Protein AF-A0A6N8NT56-F1 (afdb_monomer)

Secondary structure (DSSP, 8-state):
-EEEESS-PPPHHHHHHHHHTTPEEEE----------------TT--HHHHHHHHHHHHSPTT---HHHHHHHHHHHHHHHHHHHHH-S-----EEE-TTS-EEE-TTT--EEPPTTSTTS--EE-

Foldseek 3Di:
DEDEDADDDDDPVNVVVCVVVVYDYDYDPPPDPPPPDDDDDDDPPDDPLNVLLVVVVVPDDPDDDDPVNSVVSSVVVVVVVVVVVVVPPPQDWDWDQDPVRDIDTDPVRWDQADDDPDPPDRHHTD

Sequence (126 aa):
MSVVLRASIITPEAREVADLLGFTITECDESSPVTASVPASVPADKTESQRIRETIIAQLPEGQFTESLVAQLMEKVMKEKQSLEQGAMQPSFKSVTGKGGIKVIDGSSVKFGRFDGAEPHCVGLT

Radius of gyration: 23.39 Å; Cα contacts (8 Å, |Δi|>4): 88; chains: 1; bounding box: 52×48×55 Å

Solvent-accessible surface area (backbone atoms only — not comparable to full-atom values): 8179 Å² total; per-residue (Å²): 96,80,50,78,56,88,84,68,90,80,56,73,69,60,51,56,53,28,56,76,72,58,36,49,81,46,79,65,80,85,80,67,81,78,83,81,78,89,82,82,90,83,71,102,79,69,56,70,69,54,57,52,50,54,52,52,56,74,72,46,72,91,90,77,78,55,74,66,56,53,52,52,49,50,52,48,51,53,53,48,53,55,50,45,67,68,60,62,57,70,66,58,58,54,68,50,71,47,98,84,71,52,70,48,66,48,79,86,43,53,39,68,22,83,37,95,88,44,82,95,48,59,73,28,82,50

InterPro domains:
  IPR010424 Acetate kinase EutQ [PF06249] (65-126)
  IPR010424 Acetate kinase EutQ [PTHR36169] (1-122)
  IPR014710 RmlC-like jelly roll fold [G3DSA:2.60.120.10] (81-126)

Structure (mmCIF, N/CA/C/O backbone):
data_AF-A0A6N8NT56-F1
#
_entry.id   AF-A0A6N8NT56-F1
#
loop_
_atom_site.group_PDB
_atom_site.id
_atom_site.type_symbol
_atom_site.label_atom_id
_atom_site.label_alt_id
_atom_site.label_comp_id
_atom_site.label_asym_id
_atom_site.label_entity_id
_atom_site.label_seq_id
_atom_site.pdbx_PDB_ins_code
_atom_site.Cartn_x
_atom_site.Cartn_y
_atom_site.Cartn_z
_atom_site.occupancy
_atom_site.B_iso_or_equiv
_atom_site.auth_seq_id
_atom_site.auth_comp_id
_atom_site.auth_asym_id
_atom_site.auth_atom_id
_atom_site.pdbx_PDB_model_num
ATOM 1 N N . MET A 1 1 ? -13.758 -31.407 -12.694 1.00 66.12 1 MET A N 1
ATOM 2 C CA . MET A 1 1 ? -13.641 -31.294 -11.217 1.00 66.12 1 MET A CA 1
ATOM 3 C C . MET A 1 1 ? -13.261 -29.844 -10.921 1.00 66.12 1 MET A C 1
ATOM 5 O O . MET A 1 1 ? -12.418 -29.325 -11.638 1.00 66.12 1 MET A O 1
ATOM 9 N N . SER A 1 2 ? -13.947 -29.146 -10.008 1.00 70.94 2 SER A N 1
ATOM 10 C CA . SER A 1 2 ? -13.770 -27.691 -9.811 1.00 70.94 2 SER A CA 1
ATOM 11 C C . SER A 1 2 ? -12.998 -27.408 -8.526 1.00 70.94 2 SER A C 1
ATOM 13 O O . SER A 1 2 ? -13.285 -28.026 -7.498 1.00 70.94 2 SER A O 1
ATOM 15 N N . VAL A 1 3 ? -12.021 -26.503 -8.592 1.00 69.44 3 VAL A N 1
ATOM 16 C CA . VAL A 1 3 ? -11.219 -26.075 -7.438 1.00 69.44 3 VAL A CA 1
ATOM 17 C C . VAL A 1 3 ? -11.434 -24.579 -7.227 1.00 69.44 3 VAL A C 1
ATOM 19 O O . VAL A 1 3 ? -11.190 -23.776 -8.126 1.00 69.44 3 VAL A O 1
ATOM 22 N N . VAL A 1 4 ? -11.887 -24.215 -6.024 1.00 67.56 4 VAL A N 1
ATOM 23 C CA . VAL A 1 4 ? -12.130 -22.829 -5.600 1.00 67.56 4 VAL A CA 1
ATOM 24 C C . VAL A 1 4 ? -11.029 -22.417 -4.628 1.00 67.56 4 VAL A C 1
ATOM 26 O O . VAL A 1 4 ? -10.931 -22.973 -3.533 1.00 67.56 4 VAL A O 1
ATOM 29 N N . LEU A 1 5 ? -10.213 -21.434 -5.009 1.00 70.50 5 LEU A N 1
ATOM 30 C CA . LEU A 1 5 ? -9.131 -20.901 -4.176 1.00 70.50 5 LEU A CA 1
ATOM 31 C C . LEU A 1 5 ? -9.477 -19.471 -3.754 1.00 70.50 5 LEU A C 1
ATOM 33 O O . LEU A 1 5 ? -9.707 -18.614 -4.600 1.00 70.50 5 LEU A O 1
ATOM 37 N N . ARG A 1 6 ? -9.540 -19.217 -2.442 1.00 65.75 6 ARG A N 1
ATOM 38 C CA . ARG A 1 6 ? -10.060 -17.955 -1.875 1.00 65.75 6 ARG A CA 1
ATOM 39 C C . ARG A 1 6 ? -8.997 -16.895 -1.554 1.00 65.75 6 ARG A C 1
ATOM 41 O O . ARG A 1 6 ? -9.356 -15.829 -1.079 1.00 65.75 6 ARG A O 1
ATOM 48 N N . ALA A 1 7 ? -7.711 -17.177 -1.779 1.00 71.25 7 ALA A N 1
ATOM 49 C CA . ALA A 1 7 ? -6.615 -16.240 -1.487 1.00 71.25 7 ALA A CA 1
ATOM 50 C C . ALA A 1 7 ? -5.270 -16.667 -2.113 1.00 71.25 7 ALA A C 1
ATOM 52 O O . ALA A 1 7 ? -4.213 -16.486 -1.510 1.00 71.25 7 ALA A O 1
ATOM 53 N N . SER A 1 8 ? -5.281 -17.313 -3.280 1.00 74.50 8 SER A N 1
ATOM 54 C CA . SER A 1 8 ? -4.057 -17.859 -3.883 1.00 74.50 8 SER A CA 1
ATOM 55 C C . SER A 1 8 ? -3.750 -17.178 -5.207 1.00 74.50 8 SER A C 1
ATOM 57 O O . SER A 1 8 ? -4.627 -17.045 -6.054 1.00 74.50 8 SER A O 1
ATOM 59 N N . ILE A 1 9 ? -2.492 -16.772 -5.387 1.00 83.06 9 ILE A N 1
ATOM 60 C CA . ILE A 1 9 ? -1.993 -16.276 -6.670 1.00 83.06 9 ILE A CA 1
ATOM 61 C C . ILE A 1 9 ? -1.787 -17.481 -7.584 1.00 83.06 9 ILE A C 1
ATOM 63 O O . ILE A 1 9 ? -1.072 -18.419 -7.234 1.00 83.06 9 ILE A O 1
ATOM 67 N N . ILE A 1 10 ? -2.420 -17.448 -8.752 1.00 85.81 10 ILE A N 1
ATOM 68 C CA . ILE A 1 10 ? -2.369 -18.532 -9.731 1.00 85.81 10 ILE A CA 1
ATOM 69 C C . ILE A 1 10 ? -1.346 -18.173 -10.801 1.00 85.81 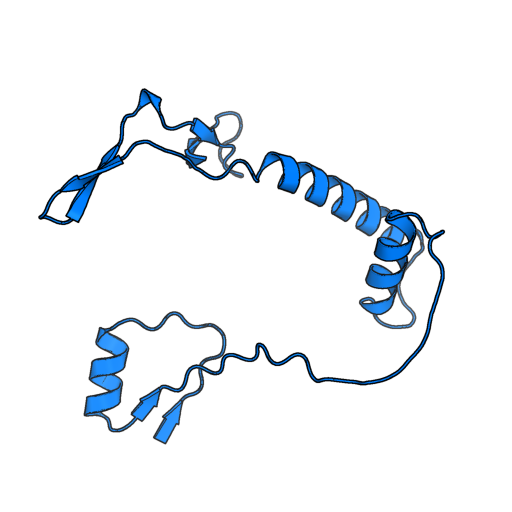10 ILE A C 1
ATOM 71 O O . ILE A 1 10 ? -1.505 -17.171 -11.499 1.00 85.81 10 ILE A O 1
ATOM 75 N N . THR A 1 11 ? -0.302 -18.990 -10.940 1.00 91.06 11 THR A N 1
ATOM 76 C CA . THR A 1 11 ? 0.684 -18.815 -12.013 1.00 91.06 11 THR A CA 1
ATOM 77 C C . THR A 1 11 ? 0.154 -19.374 -13.342 1.00 91.06 11 THR A C 1
ATOM 79 O O . THR A 1 11 ? -0.743 -20.225 -13.337 1.00 91.06 11 THR A O 1
ATOM 82 N N . PRO A 1 12 ? 0.674 -18.920 -14.496 1.00 88.12 12 PRO A N 1
ATOM 83 C CA . PRO A 1 12 ? 0.254 -19.424 -15.805 1.00 88.12 12 PRO A CA 1
ATOM 84 C C . PRO A 1 12 ? 0.421 -20.943 -15.951 1.00 88.12 12 PRO A C 1
ATOM 86 O O . PRO A 1 12 ? -0.492 -21.616 -16.424 1.00 88.12 12 PRO A O 1
ATOM 89 N N . GLU A 1 13 ? 1.526 -21.500 -15.455 1.00 93.69 13 GLU A N 1
ATOM 90 C CA . GLU A 1 13 ? 1.838 -22.933 -15.548 1.00 93.69 13 GLU A CA 1
ATOM 91 C C . GLU A 1 13 ? 0.818 -23.783 -14.776 1.00 93.69 13 GLU A C 1
ATOM 93 O O . GLU A 1 13 ? 0.469 -24.888 -15.189 1.00 93.69 13 GLU A O 1
ATOM 98 N N . ALA A 1 14 ? 0.282 -23.258 -13.668 1.00 90.00 14 ALA A N 1
ATOM 99 C CA . ALA A 1 14 ? -0.757 -23.937 -12.899 1.00 90.00 14 ALA A CA 1
ATOM 100 C C . ALA A 1 14 ? -2.077 -24.055 -13.682 1.00 90.00 14 ALA A C 1
ATOM 102 O O . ALA A 1 14 ? -2.802 -25.037 -13.507 1.00 90.00 14 ALA A O 1
ATOM 103 N N . ARG A 1 15 ? -2.384 -23.090 -14.562 1.00 89.25 15 ARG A N 1
ATOM 104 C CA . ARG A 1 15 ? -3.561 -23.160 -15.444 1.00 89.25 15 ARG A CA 1
ATOM 105 C C . ARG A 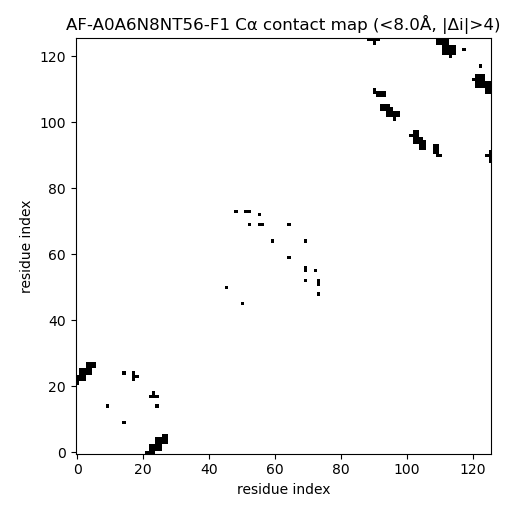1 15 ? -3.379 -24.211 -16.530 1.00 89.25 15 ARG A C 1
ATOM 107 O O . ARG A 1 15 ? -4.281 -25.012 -16.740 1.00 89.25 15 ARG A O 1
ATOM 114 N N . GLU A 1 16 ? -2.200 -24.268 -17.143 1.00 92.88 16 GLU A N 1
ATOM 115 C CA . GLU A 1 16 ? -1.891 -25.269 -18.174 1.00 92.88 16 GLU A CA 1
ATOM 116 C C . GLU A 1 16 ? -2.011 -26.702 -17.634 1.00 92.88 16 GLU A C 1
ATOM 118 O O . GLU A 1 16 ? -2.594 -27.578 -18.276 1.00 92.88 16 GLU A O 1
ATOM 123 N N . VAL A 1 17 ? -1.513 -26.940 -16.416 1.00 93.31 17 VAL A N 1
ATOM 124 C CA . VAL A 1 17 ? -1.642 -28.243 -15.746 1.00 93.31 17 VAL A CA 1
ATOM 125 C C . VAL A 1 17 ? -3.103 -28.559 -15.414 1.00 93.31 17 VAL A C 1
ATOM 127 O O . VAL A 1 17 ? -3.527 -29.706 -15.566 1.00 93.31 17 VAL A O 1
ATOM 130 N N . ALA A 1 18 ? -3.884 -27.568 -14.978 1.00 91.69 18 ALA A N 1
ATOM 131 C CA . ALA A 1 18 ? -5.303 -27.758 -14.695 1.00 91.69 18 ALA A CA 1
ATOM 132 C C . ALA A 1 18 ? -6.082 -28.163 -15.955 1.00 91.69 18 ALA A C 1
ATOM 134 O O . ALA A 1 18 ? -6.848 -29.126 -15.896 1.00 91.69 18 ALA A O 1
ATOM 135 N N . ASP A 1 19 ? -5.823 -27.519 -17.094 1.00 90.44 19 ASP A N 1
ATOM 136 C CA . ASP A 1 19 ? -6.458 -27.852 -18.373 1.00 90.44 19 ASP A CA 1
ATOM 137 C C . ASP A 1 19 ? -6.102 -29.271 -18.833 1.00 90.44 19 ASP A C 1
ATOM 139 O O . ASP A 1 19 ? -6.989 -30.051 -19.191 1.00 90.44 19 ASP A O 1
ATOM 143 N N . LEU A 1 20 ? -4.819 -29.644 -18.749 1.00 93.75 20 LEU A N 1
ATOM 144 C CA . LEU A 1 20 ? -4.349 -30.987 -19.105 1.00 93.75 20 LEU A CA 1
ATOM 145 C C . LEU A 1 20 ? -5.027 -32.083 -18.269 1.00 93.75 20 LEU A C 1
ATOM 147 O O . LEU A 1 20 ? -5.291 -33.181 -18.761 1.00 93.75 20 LEU A O 1
ATOM 151 N N . LEU A 1 21 ? -5.307 -31.782 -17.003 1.00 92.62 21 LEU A N 1
ATOM 152 C CA . LEU A 1 21 ? -5.927 -32.701 -16.054 1.00 92.62 21 LEU A CA 1
ATOM 153 C C . LEU A 1 21 ? -7.466 -32.585 -16.007 1.00 92.62 21 LEU A C 1
ATOM 155 O O . LEU A 1 21 ? -8.108 -33.322 -15.256 1.00 92.62 21 LEU A O 1
ATOM 159 N N . GLY A 1 22 ? -8.076 -31.690 -16.794 1.00 89.81 22 GLY A N 1
ATOM 160 C CA . GLY A 1 22 ? -9.531 -31.500 -16.845 1.00 89.81 22 GLY A CA 1
ATOM 161 C C . GLY A 1 22 ? -10.129 -30.818 -15.604 1.00 89.81 22 GLY A C 1
ATOM 162 O O . GLY A 1 22 ? -11.285 -31.073 -15.229 1.00 89.81 22 GLY A O 1
ATOM 163 N N . PHE A 1 23 ? -9.347 -29.971 -14.937 1.00 90.06 23 PHE A N 1
ATOM 164 C CA . PHE A 1 23 ? -9.782 -29.146 -13.815 1.00 90.06 23 PHE A CA 1
ATOM 165 C C . PHE A 1 23 ? -10.115 -27.732 -14.273 1.00 90.06 23 PHE A C 1
ATOM 167 O O . PHE A 1 23 ? -9.369 -27.104 -15.012 1.00 90.06 23 PHE A O 1
ATOM 174 N N . THR A 1 24 ? -11.226 -27.202 -13.769 1.00 85.94 24 THR A N 1
ATOM 175 C CA . THR A 1 24 ? -11.599 -25.804 -13.988 1.00 85.94 24 THR A CA 1
ATOM 176 C C . THR A 1 24 ? -11.256 -25.019 -12.734 1.00 85.94 24 THR A C 1
ATOM 178 O O . THR A 1 24 ? -11.797 -25.295 -11.660 1.00 85.94 24 THR A O 1
ATOM 181 N N . ILE A 1 25 ? -10.347 -24.057 -12.868 1.00 84.88 25 ILE A N 1
ATOM 182 C CA . ILE A 1 25 ? -10.019 -23.126 -11.793 1.00 84.88 25 ILE A CA 1
ATOM 183 C C . ILE A 1 25 ? -11.023 -21.974 -11.847 1.00 84.88 25 ILE A C 1
ATOM 185 O O . ILE A 1 25 ? -11.076 -21.234 -12.829 1.00 84.88 25 ILE A O 1
ATOM 189 N N . THR A 1 26 ? -11.811 -21.824 -10.787 1.00 79.69 26 THR A N 1
ATOM 190 C CA . THR A 1 26 ? -12.762 -20.718 -10.638 1.00 79.69 26 THR A CA 1
ATOM 191 C C . THR A 1 26 ? -12.290 -19.785 -9.534 1.00 79.69 26 THR A C 1
ATOM 193 O O . THR A 1 26 ? -12.203 -20.184 -8.369 1.00 79.69 26 THR A O 1
ATOM 196 N N . GLU A 1 27 ? -12.004 -18.541 -9.897 1.00 73.25 27 GLU A N 1
ATOM 197 C CA . GLU A 1 27 ? -11.744 -17.466 -8.943 1.00 73.25 27 GLU A CA 1
ATOM 198 C C . GLU A 1 27 ? -13.088 -17.001 -8.373 1.00 73.25 27 GLU A C 1
ATOM 200 O O . GLU A 1 27 ? -13.949 -16.506 -9.099 1.00 73.25 27 GLU A O 1
ATOM 205 N N . CYS A 1 28 ? -13.307 -17.223 -7.076 1.00 65.12 28 CYS A N 1
ATOM 206 C CA . CYS A 1 28 ? -14.452 -16.647 -6.380 1.00 65.12 28 CYS A CA 1
ATOM 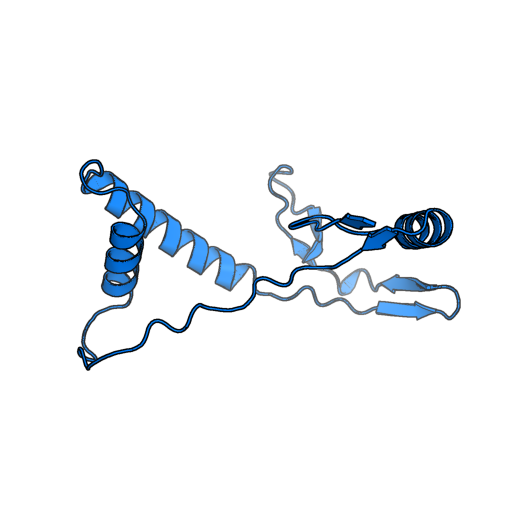207 C C . CYS A 1 28 ? -14.068 -15.253 -5.890 1.00 65.12 28 CYS A C 1
ATOM 209 O O . CYS A 1 28 ? -13.439 -15.118 -4.842 1.00 65.12 28 CYS A O 1
ATOM 211 N N . ASP A 1 29 ? -14.477 -14.237 -6.642 1.00 61.38 29 ASP A N 1
ATOM 212 C CA . ASP A 1 29 ? -14.480 -12.852 -6.186 1.00 61.38 29 ASP A CA 1
ATOM 213 C C . ASP A 1 29 ? -15.692 -12.669 -5.256 1.00 61.38 29 ASP A C 1
ATOM 215 O O . ASP A 1 29 ? -16.802 -12.361 -5.688 1.00 61.38 29 ASP A O 1
ATOM 219 N N . GLU A 1 30 ? -15.523 -12.964 -3.965 1.00 51.59 30 GLU A N 1
ATOM 220 C CA . GLU A 1 30 ? -16.530 -12.656 -2.938 1.00 51.59 30 GLU A CA 1
ATOM 221 C C . GLU A 1 30 ? -16.420 -11.170 -2.563 1.00 51.59 30 GLU A C 1
ATOM 223 O O . GLU A 1 30 ? -16.163 -10.791 -1.426 1.00 51.59 30 GLU A O 1
ATOM 228 N N . SER A 1 31 ? -16.593 -10.320 -3.574 1.00 49.88 31 SER A N 1
ATOM 229 C CA . SER A 1 31 ? -16.888 -8.896 -3.434 1.00 49.88 31 SER A CA 1
ATOM 230 C C . SER A 1 31 ? -18.377 -8.663 -3.692 1.00 49.88 31 SER A C 1
ATOM 232 O O . SER A 1 31 ? -18.763 -7.747 -4.416 1.00 49.88 31 SER A O 1
ATOM 234 N N . SER A 1 32 ? -19.244 -9.504 -3.125 1.00 37.84 32 SER A N 1
ATOM 235 C CA . SER A 1 32 ? -20.666 -9.191 -3.006 1.00 37.84 32 SER A CA 1
ATOM 236 C C . SER A 1 32 ? -20.957 -8.764 -1.571 1.00 37.84 32 SER A C 1
ATOM 238 O O . SER A 1 32 ? -21.106 -9.627 -0.709 1.00 37.84 32 SER A O 1
ATOM 240 N N . PRO A 1 33 ? -21.078 -7.457 -1.264 1.00 40.88 33 PRO A N 1
ATOM 241 C CA . PRO A 1 33 ? -21.713 -7.071 -0.020 1.00 40.88 33 PRO A CA 1
ATOM 242 C C . PRO A 1 33 ? -23.165 -7.537 -0.103 1.00 40.88 33 PRO A C 1
ATOM 244 O O . PRO A 1 33 ? -23.970 -7.016 -0.882 1.00 40.88 33 PRO A O 1
ATOM 247 N N . VAL A 1 34 ? -23.480 -8.562 0.686 1.00 38.28 34 VAL A N 1
ATOM 248 C CA . VAL A 1 34 ? -24.841 -9.003 0.967 1.00 38.28 34 VAL A CA 1
ATOM 249 C C . VAL A 1 34 ? -25.658 -7.761 1.301 1.00 38.28 34 VAL A C 1
ATOM 251 O O . VAL A 1 34 ? -25.413 -7.065 2.286 1.00 38.28 34 VAL A O 1
ATOM 254 N N . THR A 1 35 ? -26.601 -7.451 0.419 1.00 46.44 35 THR A N 1
ATOM 255 C CA . THR A 1 35 ? -27.520 -6.330 0.556 1.00 46.44 35 THR A CA 1
ATOM 256 C C . THR A 1 35 ? -28.512 -6.677 1.662 1.00 46.44 35 THR A C 1
ATOM 258 O O . THR A 1 35 ? -29.581 -7.222 1.406 1.00 46.44 35 THR A O 1
ATOM 261 N N . ALA A 1 36 ? -28.145 -6.396 2.911 1.00 38.19 36 ALA A N 1
ATOM 262 C CA . ALA A 1 36 ? -29.091 -6.328 4.014 1.00 38.19 36 ALA A CA 1
ATOM 263 C C . ALA A 1 36 ? -29.646 -4.901 4.064 1.00 38.19 36 ALA A C 1
ATOM 265 O O . ALA A 1 36 ? -28.969 -3.926 4.381 1.00 38.19 36 ALA A O 1
ATOM 266 N N . SER A 1 37 ? -30.887 -4.798 3.629 1.00 47.12 37 SER A N 1
ATOM 267 C CA . SER A 1 37 ? -31.656 -3.582 3.460 1.00 47.12 37 SER A CA 1
ATOM 268 C C . SER A 1 37 ? -32.263 -3.070 4.780 1.00 47.12 37 SER A C 1
ATOM 270 O O . SER A 1 37 ? -32.790 -3.876 5.544 1.00 47.12 37 SER A O 1
ATOM 272 N N . VAL A 1 38 ? -32.358 -1.727 4.884 1.00 45.34 38 VAL A N 1
ATOM 273 C CA . VAL A 1 38 ? -33.368 -0.905 5.618 1.00 45.34 38 VAL A CA 1
ATOM 274 C C . VAL A 1 38 ? -33.032 -0.544 7.092 1.00 45.34 38 VAL A C 1
ATOM 276 O O . VAL A 1 38 ? -32.541 -1.407 7.809 1.00 45.34 38 VAL A O 1
ATOM 279 N N . PRO A 1 39 ? -33.420 0.641 7.645 1.00 52.12 39 PRO A N 1
ATOM 280 C CA . PRO A 1 39 ? -33.542 2.016 7.110 1.00 52.12 39 PRO A CA 1
ATOM 281 C C . PRO A 1 39 ? -32.887 3.113 8.008 1.00 52.12 39 PRO A C 1
ATOM 283 O O . PRO A 1 39 ? -32.433 2.864 9.115 1.00 52.12 39 PRO A O 1
ATOM 286 N N . ALA A 1 40 ? -33.028 4.366 7.552 1.00 35.84 40 ALA A N 1
ATOM 287 C CA . ALA A 1 40 ? -33.280 5.573 8.359 1.00 35.84 40 ALA A CA 1
ATOM 288 C C . ALA A 1 40 ? -32.117 6.249 9.121 1.00 35.84 40 ALA A C 1
ATOM 290 O O . ALA A 1 40 ? -31.684 5.826 10.182 1.00 35.84 40 ALA A O 1
ATOM 291 N N . SER A 1 41 ? -31.737 7.418 8.585 1.00 53.12 41 SER A N 1
ATOM 292 C CA . SER A 1 41 ? -31.581 8.700 9.297 1.00 53.12 41 SER A CA 1
ATOM 293 C C . SER A 1 41 ? -31.018 8.666 10.726 1.00 53.12 41 SER A C 1
ATOM 295 O O . SER A 1 41 ? -31.745 8.405 11.679 1.00 53.12 41 SER A O 1
ATOM 297 N N . VAL A 1 42 ? -29.757 9.080 10.894 1.00 48.31 42 VAL A N 1
ATOM 298 C CA . VAL A 1 42 ? -29.242 9.624 12.166 1.00 48.31 42 VAL A CA 1
ATOM 299 C C . VAL A 1 42 ? -28.056 10.567 11.881 1.00 48.31 42 VAL A C 1
ATOM 301 O O . VAL A 1 42 ? -27.434 10.460 10.825 1.00 48.31 42 VAL A O 1
ATOM 304 N N . PRO A 1 43 ? -27.800 11.579 12.725 1.00 41.81 43 PRO A N 1
ATOM 305 C CA . PRO A 1 43 ? -27.718 12.976 12.331 1.00 41.81 43 PRO A CA 1
ATOM 306 C C . PRO A 1 43 ? -26.281 13.402 12.030 1.00 41.81 43 PRO A C 1
ATOM 308 O O . PRO A 1 43 ? -25.307 12.796 12.481 1.00 41.81 43 PRO A O 1
ATOM 311 N N . ALA A 1 44 ? -26.171 14.512 11.310 1.00 47.19 44 ALA A N 1
ATOM 312 C CA . ALA A 1 44 ? -24.938 15.202 10.953 1.00 47.19 44 ALA A CA 1
ATOM 313 C C . ALA A 1 44 ? -24.222 15.881 12.149 1.00 47.19 44 ALA A C 1
ATOM 315 O O . ALA A 1 44 ? -23.739 16.995 12.007 1.00 47.19 44 ALA A O 1
ATOM 316 N N . ASP A 1 45 ? -24.120 15.213 13.304 1.00 51.28 45 ASP A N 1
ATOM 317 C CA . ASP A 1 45 ? -23.514 15.776 14.528 1.00 51.28 45 ASP A CA 1
ATOM 318 C C . ASP A 1 45 ? -22.659 14.781 15.335 1.00 51.28 45 ASP A C 1
ATOM 320 O O . ASP A 1 45 ? -22.281 15.032 16.479 1.00 51.28 45 ASP A O 1
ATOM 324 N N . LYS A 1 46 ? -22.311 13.625 14.756 1.00 52.06 46 LYS A N 1
ATOM 325 C CA . LYS A 1 46 ? -21.359 12.702 15.388 1.00 52.06 46 LYS A CA 1
ATOM 326 C C . LYS A 1 46 ? -19.957 12.931 14.835 1.00 52.06 46 LYS A C 1
ATOM 328 O O . LYS A 1 46 ? -19.696 12.712 13.648 1.00 52.06 46 LYS A O 1
ATOM 333 N N . THR A 1 47 ? -19.051 13.376 15.705 1.00 72.50 47 THR A N 1
ATOM 334 C CA . THR A 1 47 ? -17.619 13.552 15.418 1.00 72.50 47 THR A CA 1
ATOM 335 C C . THR A 1 47 ? -17.034 12.242 14.874 1.00 72.50 47 THR A C 1
ATOM 337 O O . THR A 1 47 ? -17.472 11.163 15.267 1.00 72.50 47 THR A O 1
ATOM 340 N N . GLU A 1 48 ? -16.047 12.302 13.977 1.00 73.50 48 GLU A N 1
ATOM 341 C CA . GLU A 1 48 ? -15.429 11.114 13.354 1.00 73.50 48 GLU A CA 1
ATOM 342 C C . GLU A 1 48 ? -15.035 10.028 14.373 1.00 73.50 48 GLU A C 1
ATOM 344 O O . GLU A 1 48 ? -15.280 8.843 14.153 1.00 73.50 48 GLU A O 1
ATOM 349 N N . SER A 1 49 ? -14.530 10.438 15.536 1.00 72.19 49 SER A N 1
ATOM 350 C CA . SER A 1 49 ? -14.179 9.564 16.657 1.00 72.19 49 SER A CA 1
ATOM 351 C C . SER A 1 49 ? -15.351 8.715 17.169 1.00 72.19 49 SER A C 1
ATOM 353 O O . SER A 1 49 ? -15.145 7.577 17.584 1.00 72.19 49 SER A O 1
ATOM 355 N N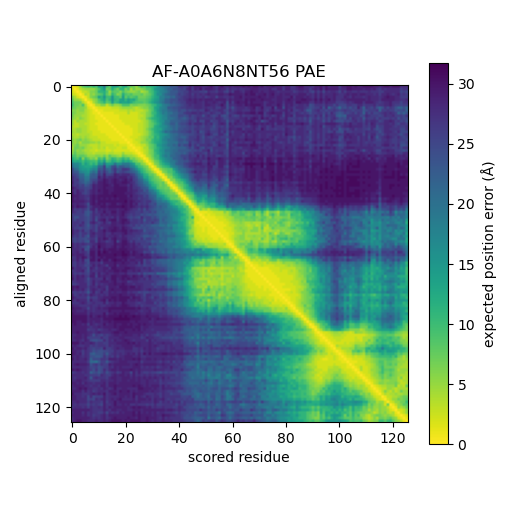 . GLN A 1 50 ? -16.586 9.226 17.121 1.00 81.50 50 GLN A N 1
ATOM 356 C CA . GLN A 1 50 ? -17.779 8.478 17.533 1.00 81.50 50 GLN A CA 1
ATOM 357 C C . GLN A 1 50 ? -18.129 7.384 16.523 1.00 81.50 50 GLN A C 1
ATOM 359 O O . GLN A 1 50 ? -18.450 6.271 16.930 1.00 81.50 50 GLN A O 1
ATOM 364 N N . ARG A 1 51 ? -17.975 7.660 15.220 1.00 83.94 51 ARG A N 1
ATOM 365 C CA . ARG A 1 51 ? -18.143 6.636 14.173 1.00 83.94 51 ARG A CA 1
ATOM 366 C C . ARG A 1 51 ? -17.108 5.520 14.313 1.00 83.94 51 ARG A C 1
ATOM 368 O O . ARG A 1 51 ? -17.447 4.343 14.201 1.00 83.94 51 ARG A O 1
ATOM 375 N N . ILE A 1 52 ? -15.855 5.884 14.604 1.00 83.19 52 ILE A N 1
ATOM 376 C CA . ILE A 1 52 ? -14.774 4.918 14.851 1.00 83.19 52 ILE A CA 1
ATOM 377 C C . ILE A 1 52 ? -15.097 4.062 16.085 1.00 83.19 52 ILE A C 1
ATOM 379 O O . ILE A 1 52 ? -14.991 2.840 16.022 1.00 83.19 52 ILE A O 1
ATOM 383 N N . ARG A 1 53 ? -15.563 4.677 17.181 1.00 83.06 53 ARG A N 1
ATOM 384 C CA . ARG A 1 53 ? -15.943 3.969 18.414 1.00 83.06 53 ARG A CA 1
ATOM 385 C C . ARG A 1 53 ? -17.081 2.970 18.195 1.00 83.06 53 ARG A C 1
ATOM 387 O O . ARG A 1 53 ? -16.974 1.836 18.650 1.00 83.06 53 ARG A O 1
ATOM 394 N N . GLU A 1 54 ? -18.146 3.373 17.503 1.00 83.50 54 GLU A N 1
ATOM 395 C CA . GLU A 1 54 ? -19.288 2.497 17.193 1.00 83.50 54 GLU A CA 1
ATOM 396 C C . GLU A 1 54 ? -18.857 1.301 16.332 1.00 83.50 54 GLU A C 1
ATOM 398 O O . GLU A 1 54 ? -19.240 0.168 16.613 1.00 83.50 54 GLU A O 1
ATOM 403 N N . THR A 1 55 ? -17.984 1.537 15.348 1.00 83.00 55 THR A N 1
ATOM 404 C CA . THR A 1 55 ? -17.441 0.473 14.488 1.00 83.00 55 THR A CA 1
ATOM 405 C C . THR A 1 55 ? -16.574 -0.512 15.273 1.00 83.00 55 THR A C 1
ATOM 407 O O . THR 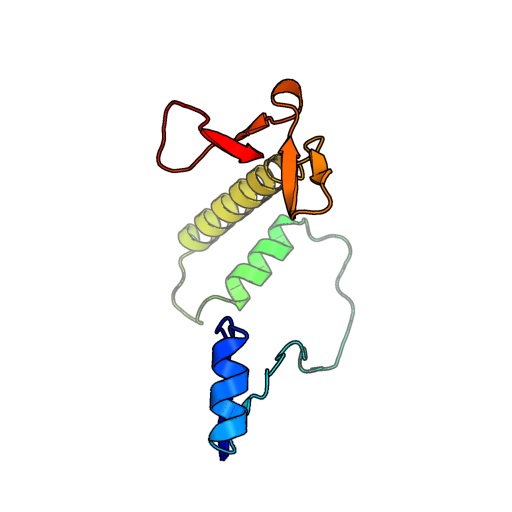A 1 55 ? -16.712 -1.719 15.093 1.00 83.00 55 THR A O 1
ATOM 410 N N . ILE A 1 56 ? -15.702 -0.020 16.164 1.00 82.56 56 ILE A N 1
ATOM 411 C CA . ILE A 1 56 ? -14.859 -0.877 17.013 1.00 82.56 56 ILE A CA 1
ATOM 412 C C . ILE A 1 56 ? -15.734 -1.776 17.889 1.00 82.56 56 ILE A C 1
ATOM 414 O O . ILE A 1 56 ? -15.503 -2.977 17.951 1.00 82.56 56 ILE A O 1
ATOM 418 N N . ILE A 1 57 ? -16.758 -1.212 18.534 1.00 82.75 57 ILE A N 1
ATOM 419 C CA . ILE A 1 57 ? -17.657 -1.969 19.413 1.00 82.75 57 ILE A CA 1
ATOM 420 C C . ILE A 1 57 ? -18.431 -3.035 18.630 1.00 82.75 57 ILE A C 1
ATOM 422 O O . ILE A 1 57 ? -18.534 -4.161 19.101 1.00 82.75 57 ILE A O 1
ATOM 426 N N . ALA A 1 58 ? -18.921 -2.713 17.429 1.00 82.50 58 ALA A N 1
ATOM 427 C CA . ALA A 1 58 ? -19.651 -3.661 16.585 1.00 82.50 58 ALA A CA 1
ATOM 428 C C . ALA A 1 58 ? -18.790 -4.842 16.093 1.00 82.50 58 ALA A C 1
ATOM 430 O O . ALA A 1 58 ? -19.331 -5.896 15.769 1.00 82.50 58 ALA A O 1
ATOM 431 N N . GLN A 1 59 ? -17.464 -4.673 16.021 1.00 82.06 59 GLN A N 1
ATOM 432 C CA . GLN A 1 59 ? -16.530 -5.741 15.644 1.00 82.06 59 GLN A CA 1
ATOM 433 C C . GLN A 1 59 ? -15.994 -6.543 16.839 1.00 82.06 59 GLN A C 1
ATOM 435 O O . GLN A 1 59 ? -15.357 -7.579 16.636 1.00 82.06 59 GLN A O 1
ATOM 440 N N . LEU A 1 60 ? -16.221 -6.089 18.075 1.00 78.94 60 LEU A N 1
ATOM 441 C CA . LEU A 1 60 ? -15.777 -6.794 19.273 1.00 78.94 60 LEU A CA 1
ATOM 442 C C . LEU A 1 60 ? -16.843 -7.803 19.737 1.00 78.94 60 LEU A C 1
ATOM 444 O O . LEU A 1 60 ? -18.034 -7.498 19.692 1.00 78.94 60 LEU A O 1
ATOM 448 N N . PRO A 1 61 ? -16.444 -8.995 20.223 1.00 80.12 61 PRO A N 1
ATOM 449 C CA . PRO A 1 61 ? -17.379 -9.962 20.791 1.00 80.12 61 PRO A CA 1
ATOM 450 C C . PRO A 1 61 ? -18.177 -9.368 21.957 1.00 80.12 61 PRO A C 1
ATOM 452 O O . PRO A 1 61 ? -17.617 -8.684 22.822 1.00 80.12 61 PRO A O 1
ATOM 455 N N . GLU A 1 62 ? -19.477 -9.665 22.009 1.00 71.44 62 GLU A N 1
ATOM 456 C CA . GLU A 1 62 ? -20.340 -9.187 23.087 1.00 71.44 62 GLU A CA 1
ATOM 457 C C . GLU A 1 62 ? -19.854 -9.721 24.445 1.00 71.44 62 GLU A C 1
ATOM 459 O O . GLU A 1 62 ? -19.776 -10.927 24.676 1.00 71.44 62 GLU A O 1
ATOM 464 N N . GLY A 1 63 ? -19.523 -8.802 25.357 1.00 65.88 63 GLY A N 1
ATOM 465 C CA . GLY A 1 63 ? -19.338 -9.108 26.777 1.00 65.88 63 GLY A CA 1
ATOM 466 C C . GLY A 1 63 ? -17.909 -9.144 27.324 1.00 65.88 63 GLY A C 1
ATOM 467 O O . GLY A 1 63 ? -17.767 -9.385 28.520 1.00 65.88 63 GLY A O 1
ATOM 468 N N . GLN A 1 64 ? -16.855 -8.875 26.542 1.00 66.56 64 GLN A N 1
ATOM 469 C CA . GLN A 1 64 ? -15.478 -8.846 27.081 1.00 66.56 64 GLN A CA 1
ATOM 470 C C . GLN A 1 64 ? -14.557 -7.830 26.396 1.00 66.56 64 GLN A C 1
ATOM 472 O O . GLN A 1 64 ? -13.513 -8.176 25.849 1.00 66.56 64 GLN A O 1
ATOM 477 N N . PHE A 1 65 ? -14.887 -6.546 26.472 1.00 71.12 65 PHE A N 1
ATOM 478 C CA . PHE A 1 65 ? -13.888 -5.513 26.221 1.00 71.12 65 PHE A CA 1
ATOM 479 C C . PHE A 1 65 ? -13.973 -4.424 27.282 1.00 71.12 65 PHE A C 1
ATOM 481 O O . PHE A 1 65 ? -15.050 -4.013 27.710 1.00 71.12 65 PHE A O 1
ATOM 488 N N . THR A 1 66 ? -12.809 -3.986 27.750 1.00 82.44 66 THR A N 1
ATOM 489 C CA . THR A 1 66 ? -12.698 -2.892 28.710 1.00 82.44 66 THR A CA 1
ATOM 490 C C . THR A 1 66 ? -12.727 -1.563 27.967 1.00 82.44 66 THR A C 1
ATOM 492 O O . THR A 1 66 ? -12.317 -1.467 26.809 1.00 82.44 66 THR A O 1
ATOM 495 N N . GLU A 1 67 ? -13.166 -0.501 28.638 1.00 80.56 67 GLU A N 1
ATOM 496 C CA . GLU A 1 67 ? -13.108 0.855 28.079 1.00 80.56 67 GLU A CA 1
ATOM 497 C C . GLU A 1 67 ? -11.672 1.244 27.667 1.00 80.56 67 GLU A C 1
ATOM 499 O O . GLU A 1 67 ? -11.466 1.902 26.649 1.00 80.56 67 GLU A O 1
ATOM 504 N N . SER A 1 68 ? -10.670 0.740 28.397 1.00 84.31 68 SER A N 1
ATOM 505 C CA . SER A 1 68 ? -9.249 0.910 28.076 1.00 84.31 68 SER A CA 1
ATOM 506 C C . SER A 1 68 ? -8.860 0.295 26.727 1.00 84.31 68 SER A C 1
ATOM 508 O O . SER A 1 68 ? -8.128 0.934 25.973 1.00 84.31 68 SER A O 1
ATOM 510 N N . LEU A 1 69 ? -9.376 -0.891 26.384 1.00 85.31 69 LEU A N 1
ATOM 511 C CA . LEU A 1 69 ? -9.105 -1.522 25.090 1.00 85.31 69 LEU A CA 1
ATOM 512 C C . LEU A 1 69 ? -9.687 -0.695 23.936 1.00 85.31 69 LEU A C 1
ATOM 514 O O . LEU A 1 69 ? -9.033 -0.513 22.912 1.00 85.31 69 LEU A O 1
ATOM 518 N N . VAL A 1 70 ? -10.886 -0.134 24.114 1.00 84.50 70 VAL A N 1
ATOM 519 C CA . VAL A 1 70 ? -11.503 0.748 23.109 1.00 84.50 70 VAL A CA 1
ATOM 520 C C . VAL A 1 70 ? -10.672 2.015 22.919 1.00 84.50 70 VAL A C 1
ATOM 522 O O . VAL A 1 70 ? -10.423 2.406 21.781 1.00 84.50 70 VAL A O 1
ATOM 525 N N . ALA A 1 71 ? -10.189 2.626 24.004 1.00 84.69 71 ALA A N 1
ATOM 526 C CA . ALA A 1 71 ? -9.324 3.802 23.926 1.00 84.69 71 ALA A CA 1
ATOM 527 C C . ALA A 1 71 ? -8.006 3.505 23.185 1.00 84.69 71 ALA A C 1
ATOM 529 O O . ALA A 1 71 ? -7.619 4.265 22.297 1.00 84.69 71 ALA A O 1
ATOM 530 N N . GLN A 1 72 ? -7.364 2.369 23.479 1.00 86.88 72 GLN A N 1
ATOM 531 C CA . GLN A 1 72 ? -6.143 1.930 22.792 1.00 86.88 72 GLN A CA 1
ATOM 532 C C . GLN A 1 72 ? -6.377 1.657 21.303 1.00 86.88 72 GLN A C 1
ATOM 534 O O . GLN A 1 72 ? -5.557 2.032 20.464 1.00 86.88 72 GLN A O 1
ATOM 539 N N . LEU A 1 73 ? -7.503 1.028 20.954 1.00 88.00 73 LEU A N 1
ATOM 540 C CA . LEU A 1 73 ? -7.877 0.793 19.560 1.00 88.00 73 LEU A CA 1
ATOM 541 C C . LEU A 1 73 ? -8.156 2.112 18.833 1.00 88.00 73 LEU A C 1
ATOM 543 O O . LEU A 1 73 ? -7.715 2.276 17.700 1.00 88.00 73 LEU A O 1
ATOM 547 N N . MET A 1 74 ? -8.810 3.078 19.481 1.00 86.31 74 MET A N 1
ATOM 548 C CA . MET A 1 74 ? -9.015 4.410 18.908 1.00 86.31 74 MET A CA 1
ATOM 549 C C . MET 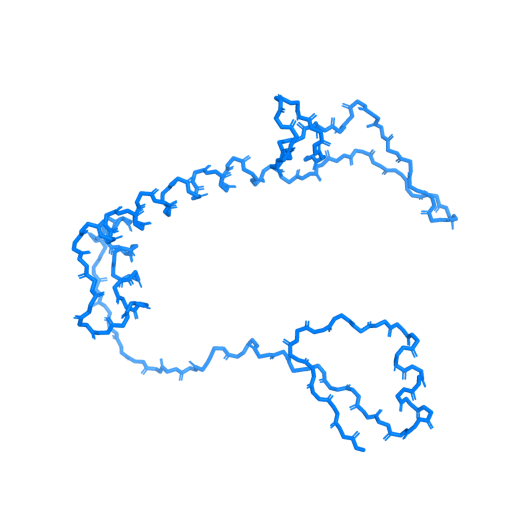A 1 74 ? -7.693 5.153 18.679 1.00 86.31 74 MET A C 1
ATOM 551 O O . MET A 1 74 ? -7.501 5.712 17.601 1.00 86.31 74 MET A O 1
ATOM 555 N N . GLU A 1 75 ? -6.772 5.141 19.645 1.00 86.81 75 GLU A N 1
ATOM 556 C CA . GLU A 1 75 ? -5.439 5.741 19.494 1.00 86.81 75 GLU A CA 1
ATOM 557 C C . GLU A 1 75 ? -4.664 5.087 18.345 1.00 86.81 75 GLU A C 1
ATOM 559 O O . GLU A 1 75 ? -4.119 5.782 17.482 1.00 86.81 75 GLU A O 1
ATOM 564 N N . LYS A 1 76 ? -4.677 3.751 18.284 1.00 88.44 76 LYS A N 1
ATOM 565 C CA . LYS A 1 76 ? -4.030 2.990 17.214 1.00 88.44 76 LYS A CA 1
ATOM 566 C C . LYS A 1 76 ? -4.615 3.341 15.847 1.00 88.44 76 LYS A C 1
ATOM 568 O O . LYS A 1 76 ? -3.852 3.636 14.934 1.00 88.44 76 LYS A O 1
ATOM 573 N N . VAL A 1 77 ? -5.942 3.373 15.721 1.00 86.19 77 VAL A N 1
ATOM 574 C CA . VAL A 1 77 ? -6.630 3.720 14.469 1.00 86.19 77 VAL A CA 1
ATOM 575 C C . VAL A 1 77 ? -6.314 5.154 14.045 1.00 86.19 77 VAL A C 1
ATOM 577 O O . VAL A 1 77 ? -6.040 5.390 12.872 1.00 86.19 77 VAL A O 1
ATOM 580 N N . MET A 1 78 ? -6.299 6.117 14.971 1.00 82.94 78 MET A N 1
ATOM 581 C CA . MET A 1 78 ? -5.942 7.504 14.644 1.00 82.94 78 MET A CA 1
ATOM 582 C C . MET A 1 78 ? -4.483 7.624 14.181 1.00 8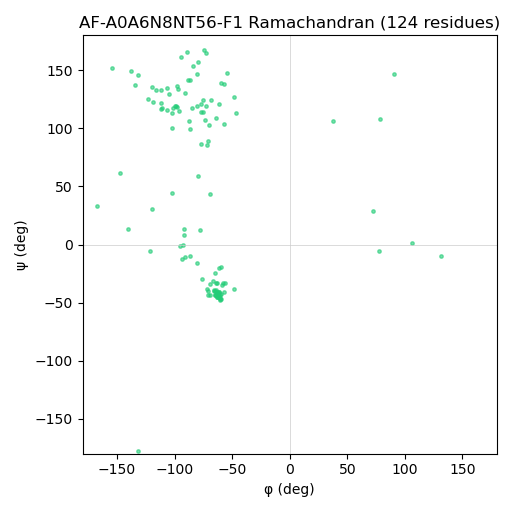2.94 78 MET A C 1
ATOM 584 O O . MET A 1 78 ? -4.214 8.267 13.166 1.00 82.94 78 MET A O 1
ATOM 588 N N . LYS A 1 79 ? -3.549 6.954 14.867 1.00 82.94 79 LYS A N 1
ATOM 589 C CA . LYS A 1 79 ? -2.127 6.930 14.494 1.00 82.94 79 LYS A CA 1
ATOM 590 C C . LYS A 1 79 ? -1.895 6.249 13.145 1.00 82.94 79 LYS A C 1
ATOM 592 O O . LYS A 1 79 ? -1.071 6.710 12.358 1.00 82.94 79 LYS A O 1
ATOM 597 N N . GLU A 1 80 ? -2.619 5.170 12.868 1.00 78.25 80 GLU A N 1
ATOM 598 C CA . GLU A 1 80 ? -2.548 4.443 11.602 1.00 78.25 80 GLU A CA 1
ATOM 599 C C . GLU A 1 80 ? -3.133 5.266 10.452 1.00 78.25 80 GLU A C 1
ATOM 601 O O . GLU A 1 80 ? -2.480 5.377 9.422 1.00 78.25 80 GLU A O 1
ATOM 606 N N . LYS A 1 81 ? -4.278 5.941 10.637 1.00 77.75 81 LYS A N 1
ATOM 607 C CA . LYS A 1 81 ? -4.829 6.866 9.629 1.00 77.75 81 LYS A CA 1
ATOM 608 C C . LYS A 1 81 ? -3.877 8.021 9.320 1.00 77.75 81 LYS A C 1
ATOM 610 O O . LYS A 1 81 ? -3.648 8.307 8.152 1.00 77.75 81 LYS A O 1
ATOM 615 N N . GLN A 1 82 ? -3.265 8.627 10.336 1.00 73.19 82 GLN A N 1
ATOM 616 C CA . GLN A 1 82 ? -2.266 9.682 10.138 1.00 73.19 82 GLN A CA 1
ATOM 617 C C . GLN A 1 82 ? -1.019 9.163 9.400 1.00 73.19 82 GLN A C 1
ATOM 619 O O . GLN A 1 82 ? -0.481 9.834 8.519 1.00 73.19 82 GLN A O 1
ATOM 624 N N . SER A 1 83 ? -0.570 7.952 9.740 1.00 65.62 83 SER A N 1
ATOM 625 C CA . SER A 1 83 ? 0.568 7.298 9.082 1.00 65.62 83 SER A CA 1
ATOM 626 C C . SER A 1 83 ? 0.232 6.885 7.646 1.00 65.62 83 SER A C 1
ATOM 628 O O . SER A 1 83 ? 1.091 6.949 6.773 1.00 65.62 83 SER A O 1
ATOM 630 N N . LEU A 1 84 ? -1.017 6.499 7.379 1.00 63.09 84 LEU A N 1
ATOM 631 C CA . LEU A 1 84 ? -1.524 6.159 6.053 1.00 63.09 84 LEU A CA 1
ATOM 632 C C . LEU A 1 84 ? -1.650 7.403 5.170 1.00 63.09 84 LEU A C 1
ATOM 634 O O . LEU A 1 84 ? -1.271 7.350 4.008 1.00 63.09 84 LEU A O 1
ATOM 638 N N . GLU A 1 85 ? -2.106 8.534 5.712 1.00 61.41 85 GLU A N 1
ATOM 639 C CA . GLU A 1 85 ? -2.100 9.820 5.000 1.00 61.41 85 GLU A CA 1
ATOM 640 C C . GLU A 1 85 ? -0.672 10.276 4.662 1.00 61.41 85 GLU A C 1
ATOM 642 O O . GLU A 1 85 ? -0.438 10.837 3.594 1.00 61.41 85 GLU A O 1
ATOM 647 N N . GLN A 1 86 ? 0.304 9.966 5.521 1.00 55.34 86 GLN A N 1
ATOM 648 C CA . GLN A 1 86 ? 1.728 10.189 5.241 1.00 55.34 86 GLN A CA 1
ATOM 649 C C . GLN A 1 86 ? 2.320 9.152 4.264 1.00 55.34 86 GLN A C 1
ATOM 651 O O . GLN A 1 86 ? 3.226 9.482 3.501 1.00 55.34 86 GLN A O 1
ATOM 656 N N . GLY A 1 87 ? 1.800 7.921 4.250 1.00 53.66 87 GLY A N 1
ATOM 657 C CA . GLY A 1 87 ? 2.202 6.824 3.360 1.00 53.66 87 GLY A CA 1
ATOM 658 C C . GLY A 1 87 ? 1.485 6.796 2.004 1.00 53.66 87 GLY A C 1
ATOM 659 O O . GLY A 1 87 ? 1.901 6.067 1.109 1.00 53.66 87 GLY A O 1
ATOM 660 N N . ALA A 1 88 ? 0.443 7.611 1.812 1.00 49.69 88 ALA A N 1
ATOM 661 C CA . ALA A 1 88 ? -0.284 7.771 0.550 1.00 49.69 88 ALA A CA 1
ATOM 662 C C . ALA A 1 88 ? 0.456 8.658 -0.468 1.00 49.69 88 ALA A C 1
ATOM 664 O O . ALA A 1 88 ? -0.111 9.056 -1.490 1.00 49.69 88 ALA A O 1
ATOM 665 N N . MET A 1 89 ? 1.732 8.961 -0.223 1.00 54.53 89 MET A N 1
ATOM 666 C CA . MET A 1 89 ? 2.620 9.476 -1.252 1.00 54.53 89 MET A CA 1
ATOM 667 C C . MET A 1 89 ? 2.891 8.313 -2.211 1.00 54.53 89 MET A C 1
ATOM 669 O O . MET A 1 89 ? 3.765 7.490 -1.976 1.00 54.53 89 MET A O 1
ATOM 673 N N . GLN A 1 90 ? 2.040 8.181 -3.232 1.00 52.62 90 GLN A N 1
ATOM 674 C CA . GLN A 1 90 ? 2.183 7.159 -4.264 1.00 52.62 90 GLN A CA 1
ATOM 675 C C . GLN A 1 90 ? 3.628 7.160 -4.780 1.00 52.62 90 GLN A C 1
ATOM 677 O O . GLN A 1 90 ? 4.089 8.225 -5.215 1.00 52.62 90 GLN A O 1
ATOM 682 N N . PRO A 1 91 ? 4.310 5.999 -4.783 1.00 58.88 91 PRO A N 1
ATOM 683 C CA . PRO A 1 91 ? 5.633 5.880 -5.358 1.00 58.88 91 PRO A CA 1
ATOM 684 C C . PRO A 1 91 ? 5.627 6.288 -6.807 1.00 58.88 91 PRO A C 1
ATOM 686 O O . PRO A 1 91 ? 5.155 5.574 -7.690 1.00 58.88 91 PRO A O 1
ATOM 689 N N . SER A 1 92 ? 6.141 7.488 -7.042 1.00 69.44 92 SER A N 1
ATOM 690 C CA . SER A 1 92 ? 6.291 8.045 -8.369 1.00 69.44 92 SER A CA 1
ATOM 691 C C . SER A 1 92 ? 7.775 8.130 -8.654 1.00 69.44 92 SER A C 1
ATOM 693 O O . SER A 1 92 ? 8.531 8.826 -7.986 1.00 69.44 92 SER A O 1
ATOM 695 N N . PHE A 1 93 ? 8.192 7.377 -9.658 1.00 79.56 93 PHE A N 1
ATOM 696 C CA . PHE A 1 93 ? 9.547 7.390 -10.167 1.00 79.56 93 PHE A CA 1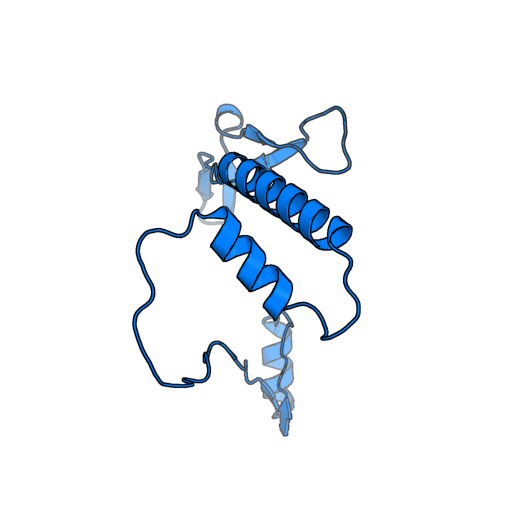
ATOM 697 C C . PHE A 1 93 ? 9.479 7.497 -11.682 1.00 79.56 93 PHE A C 1
ATOM 699 O O . PHE A 1 93 ? 8.561 6.987 -12.334 1.00 79.56 93 PHE A O 1
ATOM 706 N N . LYS A 1 94 ? 10.453 8.186 -12.264 1.00 84.69 94 LYS A N 1
ATOM 707 C CA . LYS A 1 94 ? 10.555 8.302 -13.713 1.00 84.69 94 LYS A CA 1
ATOM 708 C C . LYS A 1 94 ? 11.202 7.031 -14.236 1.00 84.69 94 LYS A C 1
ATOM 710 O O . LYS A 1 94 ? 12.334 6.712 -13.875 1.00 84.69 94 LYS A O 1
ATOM 715 N N . SER A 1 95 ? 10.481 6.306 -15.088 1.00 87.19 95 SER A N 1
ATOM 716 C CA . SER A 1 95 ? 10.990 5.081 -15.699 1.00 87.19 95 SER A CA 1
ATOM 717 C C . SER A 1 95 ? 10.650 4.956 -17.171 1.00 87.19 95 SER A C 1
ATOM 719 O O . SER A 1 95 ? 9.571 5.370 -17.592 1.00 87.19 95 SER A O 1
ATOM 721 N N . VAL A 1 96 ? 11.531 4.297 -17.917 1.00 88.25 96 VAL A N 1
ATOM 722 C CA . VAL A 1 96 ? 11.322 3.916 -19.314 1.00 88.25 96 VAL A CA 1
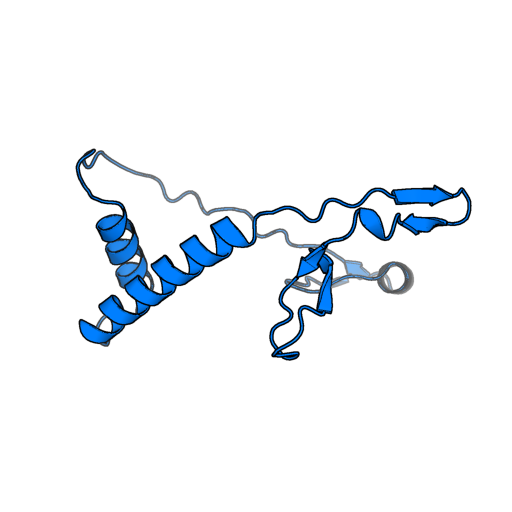ATOM 723 C C . VAL A 1 96 ? 11.485 2.404 -19.432 1.00 88.25 96 VAL A C 1
ATOM 725 O O . VAL A 1 96 ? 12.517 1.861 -19.042 1.00 88.25 96 VAL A O 1
ATOM 728 N N . THR A 1 97 ? 10.479 1.721 -19.977 1.00 89.50 97 THR A N 1
ATOM 729 C CA . THR A 1 97 ? 10.550 0.281 -20.261 1.00 89.50 97 THR A CA 1
ATOM 730 C C . THR A 1 97 ? 10.911 0.069 -21.727 1.00 89.50 97 THR A C 1
ATOM 732 O O . THR A 1 97 ? 10.181 0.494 -22.622 1.00 89.50 97 THR A O 1
ATOM 735 N N . GLY A 1 98 ? 12.050 -0.572 -21.982 1.00 88.44 98 GLY A N 1
ATOM 736 C CA . GLY A 1 98 ? 12.480 -0.938 -23.330 1.00 88.44 98 GLY A CA 1
ATOM 737 C C . GLY A 1 98 ? 11.697 -2.130 -23.893 1.00 88.44 98 GLY A C 1
ATOM 738 O O . GLY A 1 98 ? 11.041 -2.869 -23.163 1.00 88.44 98 GLY A O 1
ATOM 739 N N . LYS A 1 99 ? 11.821 -2.378 -25.205 1.00 83.06 99 LYS A N 1
ATOM 740 C CA . LYS A 1 99 ? 11.128 -3.482 -25.906 1.00 83.06 99 LYS A CA 1
ATOM 741 C C . LYS A 1 99 ? 11.463 -4.887 -25.373 1.00 83.06 99 LYS A C 1
ATOM 743 O O . LYS A 1 99 ? 10.703 -5.812 -25.616 1.00 83.06 99 LYS A O 1
ATOM 748 N N . GLY A 1 100 ? 12.573 -5.041 -24.646 1.00 88.38 100 GLY A N 1
ATOM 749 C CA . GLY A 1 100 ? 12.977 -6.287 -23.982 1.00 88.38 100 GLY A CA 1
ATOM 750 C C . GLY A 1 100 ? 12.494 -6.431 -22.534 1.00 88.38 100 GLY A C 1
ATOM 751 O O . GLY A 1 100 ? 13.040 -7.249 -21.806 1.00 88.38 100 GLY A O 1
ATOM 752 N N . GLY A 1 101 ? 11.559 -5.594 -22.071 1.00 87.12 101 GLY A N 1
ATOM 753 C CA . GLY A 1 101 ? 11.034 -5.641 -20.698 1.00 87.12 101 GLY A CA 1
ATOM 754 C C . GLY A 1 101 ? 11.951 -5.030 -19.630 1.00 87.12 101 GLY A C 1
ATOM 755 O O . GLY A 1 101 ? 11.538 -4.879 -18.484 1.00 87.12 101 GLY A O 1
ATOM 756 N N . ILE A 1 102 ? 13.171 -4.619 -19.993 1.00 90.62 102 ILE A N 1
ATOM 757 C CA . ILE A 1 102 ? 14.094 -3.925 -19.086 1.00 90.62 102 ILE A CA 1
ATOM 758 C C . ILE A 1 102 ? 13.538 -2.533 -18.765 1.00 90.62 102 ILE A C 1
ATOM 760 O O . ILE A 1 102 ? 13.297 -1.731 -19.672 1.00 90.62 102 ILE A O 1
ATOM 764 N N . LYS A 1 103 ? 13.369 -2.239 -17.470 1.00 88.75 103 LYS A N 1
ATOM 765 C CA . LYS A 1 103 ? 12.882 -0.956 -16.953 1.00 88.75 103 LYS A CA 1
ATOM 766 C C . LYS A 1 103 ? 14.048 -0.130 -16.409 1.00 88.75 103 LYS A C 1
ATOM 768 O O . LYS A 1 103 ? 14.664 -0.500 -15.415 1.00 88.75 103 LYS A O 1
ATOM 773 N N . VAL A 1 104 ? 14.348 0.986 -17.065 1.00 90.56 104 VAL A N 1
ATOM 774 C CA . VAL A 1 104 ? 15.368 1.952 -16.636 1.00 90.56 104 VAL A CA 1
ATOM 775 C C . VAL A 1 104 ? 14.700 2.996 -15.750 1.00 90.56 104 VAL A C 1
ATOM 777 O O . VAL A 1 104 ? 13.669 3.540 -16.139 1.00 90.56 104 VAL A O 1
ATOM 780 N N . ILE A 1 105 ? 15.267 3.267 -14.573 1.00 87.69 105 ILE A N 1
ATOM 781 C CA . ILE A 1 105 ? 14.732 4.212 -13.581 1.00 87.69 105 ILE A CA 1
ATOM 782 C C . ILE A 1 105 ? 15.762 5.316 -13.332 1.00 87.69 105 ILE A C 1
ATOM 784 O O . ILE A 1 105 ? 16.946 5.030 -13.162 1.00 87.69 105 ILE A O 1
ATOM 788 N N . ASP A 1 106 ? 15.311 6.570 -13.294 1.00 88.75 106 ASP A N 1
ATOM 789 C CA . ASP A 1 106 ? 16.153 7.701 -12.899 1.00 88.75 106 ASP A CA 1
ATOM 790 C C . ASP A 1 106 ? 16.355 7.698 -11.376 1.00 88.75 106 ASP A C 1
ATOM 792 O O . ASP A 1 106 ? 15.406 7.905 -10.613 1.00 88.75 106 ASP A O 1
ATOM 796 N N . GLY A 1 107 ? 17.598 7.480 -10.937 1.00 84.19 107 GLY A N 1
ATOM 797 C CA . GLY A 1 107 ? 17.971 7.408 -9.522 1.00 84.19 107 GLY A CA 1
ATOM 798 C C . GLY A 1 107 ? 17.712 8.697 -8.736 1.00 84.19 107 GLY A C 1
ATOM 799 O O . GLY A 1 107 ? 17.574 8.647 -7.520 1.00 84.19 107 GLY A O 1
ATOM 800 N N . SER A 1 108 ? 17.590 9.844 -9.409 1.00 86.06 108 SER A N 1
ATOM 801 C CA . SER A 1 108 ? 17.220 11.109 -8.757 1.00 86.06 108 SER A CA 1
ATOM 802 C C . SER A 1 108 ? 15.711 11.247 -8.506 1.00 86.06 108 SER A C 1
ATOM 804 O O . SER A 1 108 ? 15.286 12.091 -7.720 1.00 86.06 108 SER A O 1
ATOM 806 N N . SER A 1 109 ? 14.898 10.419 -9.172 1.00 83.44 109 SER A N 1
ATOM 807 C CA . SER A 1 109 ? 13.434 10.447 -9.078 1.00 83.44 109 SER A CA 1
ATOM 808 C C . SER A 1 109 ? 12.860 9.494 -8.032 1.00 83.44 109 SER A C 1
ATOM 810 O O . SER A 1 109 ? 11.680 9.597 -7.717 1.00 83.44 109 SER A O 1
ATOM 812 N N . VAL A 1 110 ? 13.670 8.575 -7.504 1.00 80.56 110 VAL A N 1
ATOM 813 C CA . VAL A 1 110 ? 13.248 7.641 -6.456 1.00 80.56 110 VAL A CA 1
ATOM 814 C C . VAL A 1 110 ? 13.421 8.278 -5.083 1.00 80.56 110 VAL A C 1
ATOM 816 O O . VAL A 1 110 ? 14.403 8.979 -4.829 1.00 80.56 110 VAL A O 1
ATOM 819 N N . LYS A 1 111 ? 12.476 8.026 -4.177 1.00 80.00 111 LYS A N 1
ATOM 820 C CA . LYS A 1 111 ? 12.595 8.433 -2.777 1.00 80.00 111 LYS A CA 1
ATOM 821 C C . LYS A 1 111 ? 12.752 7.207 -1.902 1.00 80.00 111 LYS A C 1
ATOM 823 O O . LYS A 1 111 ? 12.008 6.237 -2.031 1.00 80.00 111 LYS A O 1
ATOM 828 N N . PHE A 1 112 ? 13.721 7.265 -0.995 1.00 76.25 112 PHE A N 1
ATOM 829 C CA . PHE A 1 112 ? 13.885 6.207 -0.018 1.00 76.25 112 PHE A CA 1
ATOM 830 C C . PHE A 1 112 ? 12.833 6.327 1.086 1.00 76.25 112 PHE A C 1
ATOM 832 O O . PHE A 1 112 ? 12.752 7.341 1.779 1.00 76.25 112 PHE A O 1
ATOM 839 N N . GLY A 1 113 ? 12.036 5.277 1.233 1.00 71.88 113 GLY A N 1
ATOM 840 C CA . GLY A 1 113 ? 11.034 5.097 2.270 1.00 71.88 113 GLY A CA 1
ATOM 841 C C . GLY A 1 113 ? 11.562 4.439 3.523 1.00 71.88 113 GLY A C 1
ATOM 842 O O . GLY A 1 113 ? 12.622 3.805 3.538 1.00 71.88 113 GLY A O 1
ATOM 843 N N . ARG A 1 114 ? 10.762 4.531 4.582 1.00 75.19 114 ARG A N 1
ATOM 844 C CA . ARG A 1 114 ? 10.994 3.774 5.808 1.00 75.19 114 ARG A CA 1
ATOM 845 C C . ARG A 1 114 ? 10.655 2.304 5.552 1.00 75.19 114 ARG A C 1
ATOM 847 O O . ARG A 1 114 ? 9.514 1.982 5.238 1.00 75.19 114 ARG A O 1
ATOM 854 N N . PHE A 1 115 ? 11.637 1.421 5.710 1.00 73.94 115 PHE A N 1
ATOM 855 C CA . PHE A 1 115 ? 11.413 -0.022 5.753 1.00 73.94 115 PHE A CA 1
ATOM 856 C C . PHE A 1 115 ? 11.420 -0.469 7.214 1.00 73.94 115 PHE A C 1
ATOM 858 O O . PHE A 1 115 ? 12.409 -0.264 7.923 1.00 73.94 115 PHE A O 1
ATOM 865 N N . ASP A 1 116 ? 10.305 -1.036 7.672 1.00 66.44 116 ASP A N 1
ATOM 866 C CA . ASP A 1 116 ? 10.168 -1.516 9.045 1.00 66.44 116 ASP A CA 1
ATOM 867 C C . ASP A 1 116 ? 11.057 -2.756 9.231 1.00 66.44 116 ASP A C 1
ATOM 869 O O . ASP A 1 116 ? 10.768 -3.828 8.705 1.00 66.44 116 ASP A O 1
ATOM 873 N N . GLY A 1 117 ? 12.208 -2.573 9.885 1.00 72.62 117 GLY A N 1
ATOM 874 C CA . GLY A 1 117 ? 13.254 -3.595 10.027 1.00 72.62 117 GLY A CA 1
ATOM 875 C C . GLY A 1 117 ? 14.672 -3.126 9.684 1.00 72.62 117 GLY A C 1
ATOM 876 O O . GLY A 1 117 ? 15.625 -3.840 9.979 1.00 72.62 117 GLY A O 1
ATOM 877 N N . ALA A 1 118 ? 14.832 -1.930 9.106 1.00 72.44 118 ALA A N 1
ATOM 878 C CA . ALA A 1 118 ? 16.137 -1.367 8.734 1.00 72.44 118 ALA A CA 1
ATOM 879 C C . ALA A 1 118 ? 16.458 -0.032 9.435 1.00 72.44 118 ALA A C 1
ATOM 881 O O . ALA A 1 118 ? 17.162 0.818 8.886 1.00 72.44 118 ALA A O 1
ATOM 882 N N . GLU A 1 119 ? 15.955 0.179 10.655 1.00 68.25 119 GLU A N 1
ATOM 883 C CA . GLU A 1 119 ? 16.303 1.376 11.431 1.00 68.25 119 GLU A CA 1
ATOM 884 C C . GLU A 1 119 ? 17.824 1.455 11.681 1.00 68.25 119 GLU A C 1
ATOM 886 O O . GLU A 1 119 ? 18.448 0.430 11.966 1.00 68.25 119 GLU A O 1
ATOM 891 N N . PRO A 1 120 ? 18.462 2.642 11.587 1.00 72.75 120 PRO A N 1
ATOM 892 C CA . PRO A 1 120 ? 17.887 3.981 11.386 1.00 72.75 120 PRO A CA 1
ATOM 893 C C . PRO A 1 120 ? 17.777 4.447 9.915 1.00 72.75 120 PRO A C 1
ATOM 895 O O . PRO A 1 120 ? 17.486 5.618 9.676 1.00 72.75 120 PRO A O 1
ATOM 898 N N . HIS A 1 121 ? 18.040 3.592 8.921 1.00 73.94 121 HIS A N 1
ATOM 899 C CA . HIS A 1 121 ? 18.200 4.016 7.525 1.00 73.94 121 HIS A CA 1
ATOM 900 C C . HIS A 1 121 ? 16.914 3.834 6.704 1.00 73.94 121 HIS A C 1
ATOM 902 O O . HIS A 1 121 ? 16.287 2.776 6.707 1.00 73.94 121 HIS A O 1
ATOM 908 N N . CYS A 1 122 ? 16.540 4.854 5.929 1.00 70.00 122 CYS A N 1
ATOM 909 C CA . CYS A 1 122 ? 15.492 4.721 4.918 1.00 70.00 122 CYS A CA 1
ATOM 910 C C . CYS A 1 122 ? 16.035 3.909 3.737 1.00 70.00 122 CYS A C 1
ATOM 912 O O . CYS A 1 122 ? 16.868 4.403 2.980 1.00 70.00 122 CYS A O 1
ATOM 914 N N . VAL A 1 123 ? 15.588 2.661 3.598 1.00 72.75 123 VAL A N 1
ATOM 915 C CA . VAL A 1 123 ? 16.020 1.740 2.528 1.00 72.75 123 VAL A CA 1
ATOM 916 C C . VAL A 1 123 ? 14.868 1.232 1.655 1.00 72.75 123 VAL A C 1
ATOM 918 O O . VAL A 1 123 ? 15.116 0.548 0.667 1.00 72.75 123 VAL A O 1
ATOM 921 N N . GLY A 1 124 ? 13.612 1.550 1.987 1.00 65.81 124 GLY A N 1
ATOM 922 C CA . GLY A 1 124 ? 12.463 1.233 1.130 1.00 65.81 124 GLY A CA 1
ATOM 923 C C . GLY A 1 124 ? 12.434 2.132 -0.108 1.00 65.81 124 GLY A C 1
ATOM 924 O O . GLY A 1 124 ? 13.092 3.162 -0.119 1.00 65.81 124 GLY A O 1
ATOM 925 N N . LEU A 1 125 ? 11.664 1.794 -1.142 1.00 68.38 125 LEU A N 1
ATOM 926 C CA . LEU A 1 125 ? 11.343 2.730 -2.229 1.00 68.38 125 LEU A CA 1
ATOM 927 C C . LEU A 1 125 ? 9.896 3.197 -2.047 1.00 68.38 125 LEU A C 1
ATOM 929 O O . LEU A 1 125 ? 9.015 2.362 -1.847 1.00 68.38 125 LEU A O 1
ATOM 933 N N . THR A 1 126 ? 9.679 4.513 -2.082 1.00 62.06 126 THR A N 1
ATOM 934 C CA . THR A 1 126 ? 8.358 5.170 -1.964 1.00 62.06 126 THR A CA 1
ATOM 935 C C . THR A 1 126 ? 8.160 6.191 -3.061 1.00 62.06 126 THR A C 1
ATOM 937 O O . THR A 1 126 ? 9.031 6.319 -3.952 1.00 62.06 126 THR A O 1
#

Mean predicted aligned error: 19.44 Å

Organism: Escherichia coli (NCBI:txid562)

pLDDT: mean 73.99, std 14.9, range [35.84, 93.75]